Protein AF-A0A0K9G8U2-F1 (afdb_monomer_lite)

Organism: NCBI:txid1679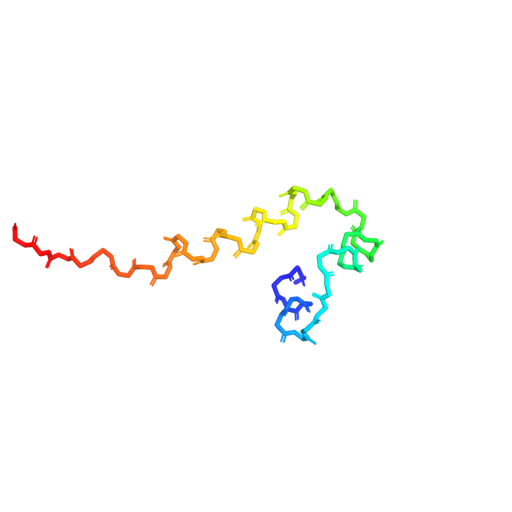170

Secondary structure (DSSP, 8-state):
-HHHHHHTT--HHHHHHHH---HHHHHHHHHHHHHHS-------

Sequence (44 aa):
MIRELHQKGWTKIAIAQETGFDRKTVSKYINKDQVSQSPKCKGR

InterPro domains:
  IPR010332 Terminase, ATPase subunit, N-terminal domain [PF06056] (4-34)

Foldseek 3Di:
DLVVCVVVVHDLVNSCVVVVDDSVVSVCVVVVVVVVPPPPPPDD

Structure (mmCIF, N/CA/C/O backbone):
data_AF-A0A0K9G8U2-F1
#
_entry.id   AF-A0A0K9G8U2-F1
#
loo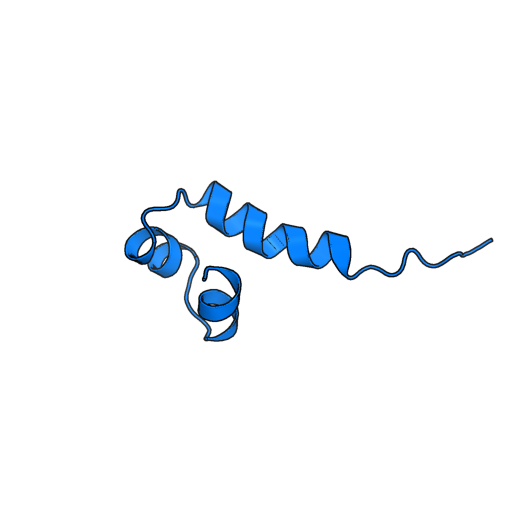p_
_atom_site.group_PDB
_atom_site.id
_atom_site.type_symbol
_atom_site.label_atom_id
_atom_site.label_alt_id
_atom_site.label_comp_id
_atom_site.label_asym_id
_atom_site.label_entity_id
_atom_site.label_seq_id
_atom_site.pdbx_PDB_ins_code
_atom_site.Cartn_x
_atom_site.Cartn_y
_atom_site.Cartn_z
_atom_site.occupancy
_atom_site.B_iso_or_equiv
_atom_site.auth_seq_id
_atom_site.auth_comp_id
_atom_site.auth_asym_id
_atom_site.auth_atom_id
_atom_site.pdbx_PDB_model_num
ATOM 1 N N . MET A 1 1 ? -8.485 -4.141 0.864 1.00 80.44 1 MET A N 1
ATOM 2 C CA . MET A 1 1 ? -7.396 -5.013 0.352 1.00 80.44 1 MET A CA 1
ATOM 3 C C . MET A 1 1 ? -6.013 -4.348 0.411 1.00 80.44 1 MET A C 1
ATOM 5 O O . MET A 1 1 ? -5.416 -4.358 1.473 1.00 80.44 1 MET A O 1
ATOM 9 N N . ILE A 1 2 ? -5.500 -3.705 -0.653 1.00 85.50 2 ILE A N 1
ATOM 10 C CA . ILE A 1 2 ? -4.117 -3.164 -0.686 1.00 85.50 2 ILE A CA 1
ATOM 11 C C . ILE A 1 2 ? -3.886 -2.064 0.366 1.00 85.50 2 ILE A C 1
ATOM 13 O O . ILE A 1 2 ? -2.846 -2.048 1.015 1.00 85.50 2 ILE A O 1
ATOM 17 N N . ARG A 1 3 ? -4.860 -1.165 0.570 1.00 80.00 3 ARG A N 1
ATOM 18 C CA . ARG A 1 3 ? -4.770 -0.083 1.572 1.00 80.00 3 ARG A CA 1
ATOM 19 C C . ARG A 1 3 ? -4.782 -0.603 3.006 1.00 80.00 3 ARG A C 1
ATOM 21 O O . ARG A 1 3 ? -3.973 -0.150 3.799 1.00 80.00 3 ARG A O 1
ATOM 28 N N . GLU A 1 4 ? -5.638 -1.572 3.317 1.00 86.19 4 GLU A N 1
ATOM 29 C CA . GLU A 1 4 ? -5.698 -2.181 4.655 1.00 86.19 4 GLU A CA 1
ATOM 30 C C . GLU A 1 4 ? -4.421 -2.953 4.985 1.00 86.19 4 GLU A C 1
ATOM 32 O O . GLU A 1 4 ? -3.913 -2.849 6.096 1.00 86.19 4 GLU A O 1
ATOM 37 N N . LEU A 1 5 ? -3.863 -3.680 4.013 1.00 87.94 5 LEU A N 1
ATOM 38 C CA . LEU A 1 5 ? -2.581 -4.363 4.186 1.00 87.94 5 LEU A CA 1
ATOM 39 C C . LEU A 1 5 ? -1.443 -3.347 4.376 1.00 87.94 5 LEU A C 1
ATOM 41 O O . LEU A 1 5 ? -0.627 -3.489 5.282 1.00 87.94 5 LEU A O 1
ATOM 45 N N . HIS A 1 6 ? -1.434 -2.265 3.594 1.00 85.94 6 HIS A N 1
ATOM 46 C CA . HIS A 1 6 ? -0.446 -1.194 3.739 1.00 85.94 6 HIS A CA 1
ATOM 47 C C . HIS A 1 6 ? -0.574 -0.448 5.080 1.00 85.94 6 HIS A C 1
ATOM 49 O O . HIS A 1 6 ? 0.435 -0.136 5.702 1.00 85.94 6 HIS A O 1
ATOM 55 N N . GLN A 1 7 ? -1.797 -0.207 5.567 1.00 85.81 7 GLN A N 1
ATOM 56 C CA . GLN A 1 7 ? -2.059 0.392 6.885 1.00 85.81 7 GLN A CA 1
ATOM 57 C C . GLN A 1 7 ? -1.666 -0.533 8.042 1.00 85.81 7 GLN A C 1
ATOM 59 O O . GLN A 1 7 ? -1.208 -0.053 9.072 1.00 85.81 7 GLN A O 1
ATOM 64 N N . LYS A 1 8 ? -1.766 -1.855 7.857 1.00 90.06 8 LYS A N 1
ATOM 65 C CA . LYS A 1 8 ? -1.231 -2.865 8.785 1.00 90.06 8 LYS A CA 1
ATOM 66 C C . LYS A 1 8 ? 0.304 -2.969 8.758 1.00 90.06 8 LYS A C 1
ATOM 68 O O . LYS A 1 8 ? 0.859 -3.802 9.464 1.00 90.06 8 LYS A O 1
ATOM 73 N N . GLY A 1 9 ? 0.991 -2.162 7.943 1.00 90.19 9 GLY A N 1
ATOM 74 C CA . GLY A 1 9 ? 2.454 -2.120 7.858 1.00 90.19 9 GLY A CA 1
ATOM 75 C C . GLY A 1 9 ? 3.066 -3.124 6.880 1.00 90.19 9 GLY A C 1
ATOM 76 O O . GLY A 1 9 ? 4.278 -3.336 6.892 1.00 90.19 9 GLY A O 1
ATOM 77 N N . TRP A 1 10 ? 2.262 -3.747 6.018 1.00 91.31 10 TRP A N 1
ATOM 78 C CA . TRP A 1 10 ? 2.771 -4.725 5.063 1.00 91.31 10 TRP A CA 1
ATOM 79 C C . TRP A 1 10 ? 3.538 -4.036 3.935 1.00 91.31 10 TRP A C 1
ATOM 81 O O . TRP A 1 10 ? 3.121 -3.013 3.383 1.00 91.31 10 TRP A O 1
ATOM 91 N N . THR A 1 11 ? 4.670 -4.623 3.550 1.00 89.88 11 THR A N 1
ATOM 92 C CA . THR A 1 11 ? 5.482 -4.115 2.444 1.00 89.88 11 THR A CA 1
ATOM 93 C C . THR A 1 11 ? 4.808 -4.370 1.101 1.00 89.88 11 THR A C 1
ATOM 95 O O . THR A 1 11 ? 4.148 -5.382 0.882 1.00 89.88 11 THR A O 1
ATOM 98 N N . LYS A 1 12 ? 5.040 -3.468 0.139 1.00 89.50 12 LYS A N 1
ATOM 99 C CA . LYS A 1 12 ? 4.462 -3.542 -1.219 1.00 89.50 12 LYS A CA 1
ATOM 100 C C . LYS A 1 12 ? 4.705 -4.891 -1.914 1.00 89.50 12 LYS A C 1
ATOM 102 O O . LYS A 1 12 ? 3.900 -5.289 -2.744 1.00 89.50 12 LYS A O 1
ATOM 107 N N . ILE A 1 13 ? 5.812 -5.563 -1.585 1.00 91.25 13 ILE A N 1
ATOM 108 C CA . ILE A 1 13 ? 6.191 -6.875 -2.127 1.00 91.25 13 ILE A CA 1
ATOM 109 C C . ILE A 1 13 ? 5.323 -7.979 -1.519 1.00 91.25 13 ILE A C 1
ATOM 111 O O . ILE A 1 13 ? 4.753 -8.763 -2.268 1.00 91.25 13 ILE A O 1
ATOM 115 N N . ALA A 1 14 ? 5.167 -7.994 -0.193 1.00 92.25 14 ALA A N 1
ATOM 116 C CA . ALA A 1 14 ? 4.299 -8.947 0.494 1.00 92.25 14 ALA A CA 1
ATOM 117 C C . ALA A 1 14 ? 2.846 -8.806 0.022 1.00 92.25 14 ALA A C 1
ATOM 119 O O . ALA A 1 14 ? 2.194 -9.792 -0.291 1.00 92.25 14 ALA A O 1
ATOM 120 N N . ILE A 1 15 ? 2.374 -7.565 -0.149 1.00 90.56 15 ILE A N 1
ATOM 121 C CA . ILE A 1 15 ? 1.042 -7.294 -0.700 1.00 90.56 15 ILE A CA 1
ATOM 122 C C . ILE A 1 15 ? 0.926 -7.839 -2.127 1.00 90.56 15 ILE A C 1
ATOM 124 O O . ILE A 1 15 ? -0.068 -8.482 -2.441 1.00 90.56 15 ILE A O 1
ATOM 128 N N . ALA A 1 16 ? 1.920 -7.601 -2.987 1.00 92.31 16 ALA A N 1
ATOM 129 C CA . ALA A 1 16 ? 1.925 -8.098 -4.365 1.00 92.31 16 ALA A CA 1
ATOM 130 C C . ALA A 1 16 ? 1.902 -9.634 -4.435 1.00 92.31 16 ALA A C 1
ATOM 132 O O . ALA A 1 16 ? 1.181 -10.189 -5.256 1.00 92.31 16 ALA A O 1
ATOM 133 N N . GLN A 1 17 ? 2.639 -10.313 -3.552 1.00 92.62 17 GLN A N 1
ATOM 134 C CA . GLN A 1 17 ? 2.661 -11.776 -3.468 1.00 92.62 17 GLN A CA 1
ATOM 135 C C . GLN A 1 17 ? 1.338 -12.347 -2.947 1.00 92.62 17 GLN A C 1
ATOM 137 O O . GLN A 1 17 ? 0.812 -13.281 -3.537 1.00 92.62 17 GLN A O 1
ATOM 142 N N . GLU A 1 18 ? 0.773 -11.747 -1.899 1.00 90.81 18 GLU A N 1
ATOM 143 C CA . GLU A 1 18 ? -0.495 -12.172 -1.293 1.00 90.81 18 GLU A CA 1
ATOM 144 C C . GLU A 1 18 ? -1.688 -11.968 -2.241 1.00 90.81 18 GLU A C 1
ATOM 146 O O . GLU A 1 18 ? -2.583 -12.799 -2.346 1.00 90.81 18 GLU A O 1
ATOM 151 N N . THR A 1 19 ? -1.714 -10.835 -2.945 1.00 87.12 19 THR A N 1
ATOM 152 C CA . THR A 1 19 ? -2.847 -10.462 -3.807 1.00 87.12 19 THR A CA 1
ATOM 153 C C . THR A 1 19 ? -2.673 -10.860 -5.269 1.00 87.12 19 THR A C 1
ATOM 155 O O . THR A 1 19 ? -3.615 -10.720 -6.046 1.00 87.12 19 THR A O 1
ATOM 158 N N . GLY A 1 20 ? -1.480 -11.305 -5.670 1.00 91.81 20 GLY A N 1
ATOM 159 C CA . GLY A 1 20 ? -1.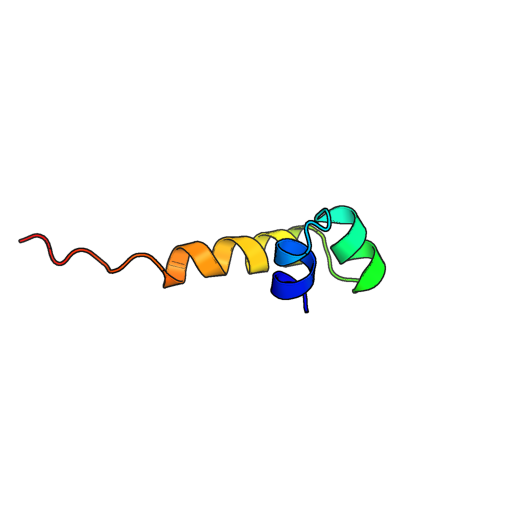144 -11.589 -7.067 1.00 91.81 20 GLY A CA 1
ATOM 160 C C . GLY A 1 20 ? -1.098 -10.347 -7.968 1.00 91.81 20 GLY A C 1
ATOM 161 O O . GLY A 1 20 ? -1.044 -10.472 -9.191 1.00 91.81 20 GLY A O 1
ATOM 162 N N . PHE A 1 21 ? -1.146 -9.137 -7.401 1.00 87.50 21 PHE A N 1
ATOM 163 C CA . PHE A 1 21 ? -1.095 -7.901 -8.176 1.00 87.50 21 PHE A CA 1
ATOM 164 C C . PHE A 1 21 ? 0.333 -7.504 -8.532 1.00 87.50 21 PHE A C 1
ATOM 166 O O . PHE A 1 21 ? 1.261 -7.629 -7.735 1.00 87.50 21 PHE A O 1
ATOM 173 N N . ASP A 1 22 ? 0.482 -6.883 -9.702 1.00 90.38 22 ASP A N 1
ATOM 174 C CA . ASP A 1 22 ? 1.742 -6.258 -10.079 1.00 90.38 22 ASP A CA 1
ATOM 175 C C . ASP A 1 22 ? 2.135 -5.137 -9.099 1.00 90.38 22 ASP A C 1
ATOM 177 O O . ASP A 1 22 ? 1.310 -4.345 -8.621 1.00 90.38 22 ASP A O 1
ATOM 181 N N . ARG A 1 23 ? 3.438 -5.021 -8.836 1.00 88.50 23 ARG A N 1
ATOM 182 C CA . ARG A 1 23 ? 3.999 -4.042 -7.896 1.00 88.50 23 ARG A CA 1
ATOM 183 C C . ARG A 1 23 ? 3.652 -2.599 -8.282 1.00 88.50 23 ARG A C 1
ATOM 185 O O . ARG A 1 23 ? 3.461 -1.756 -7.399 1.00 88.50 23 ARG A O 1
ATOM 192 N N . LYS A 1 24 ? 3.524 -2.297 -9.580 1.00 89.25 24 LYS A N 1
ATOM 193 C CA . LYS A 1 24 ? 3.092 -0.985 -10.085 1.00 89.25 24 LYS A CA 1
ATOM 194 C C . LYS A 1 24 ? 1.642 -0.711 -9.714 1.00 89.25 24 LYS A C 1
ATOM 196 O O . LYS A 1 24 ? 1.326 0.410 -9.319 1.00 89.25 24 LYS A O 1
ATOM 201 N N . THR A 1 25 ? 0.784 -1.725 -9.775 1.00 88.12 25 THR A N 1
ATOM 202 C CA . THR A 1 25 ? -0.621 -1.644 -9.361 1.00 88.12 25 THR A CA 1
ATOM 203 C C . THR A 1 25 ? -0.720 -1.359 -7.867 1.00 88.12 25 THR A C 1
ATOM 205 O O . THR A 1 25 ? -1.374 -0.390 -7.482 1.00 88.12 25 THR A O 1
ATOM 208 N N . VAL A 1 26 ? 0.024 -2.095 -7.035 1.00 89.50 26 VAL A N 1
ATOM 209 C CA . VAL A 1 26 ? 0.116 -1.842 -5.585 1.00 89.50 26 VAL A CA 1
ATOM 210 C C . VAL A 1 26 ? 0.559 -0.403 -5.300 1.00 89.50 26 VAL A C 1
ATOM 212 O O . VAL A 1 26 ? -0.087 0.307 -4.530 1.00 89.50 26 VAL A O 1
ATOM 215 N N . SER A 1 27 ? 1.600 0.080 -5.986 1.00 88.31 27 SER A N 1
ATOM 216 C CA . SER A 1 27 ? 2.077 1.463 -5.846 1.00 88.31 27 SER A CA 1
ATOM 217 C C . SER A 1 27 ? 1.022 2.498 -6.259 1.00 88.31 27 SER A C 1
ATOM 219 O O . SER A 1 27 ? 0.831 3.498 -5.567 1.00 88.31 27 SER A O 1
ATOM 221 N N . LYS A 1 28 ? 0.289 2.246 -7.352 1.00 88.75 28 LYS A N 1
ATOM 222 C CA . LYS A 1 28 ? -0.761 3.134 -7.874 1.00 88.75 28 LYS A CA 1
ATOM 223 C C . LYS A 1 28 ? -1.945 3.242 -6.912 1.00 88.75 28 LYS A C 1
ATOM 225 O O . LYS A 1 28 ? -2.486 4.331 -6.756 1.00 88.75 28 LYS A O 1
ATOM 230 N N . TYR A 1 29 ? -2.317 2.151 -6.243 1.00 86.00 29 TYR A N 1
ATOM 231 C CA . TYR A 1 29 ? -3.378 2.147 -5.230 1.00 86.00 29 TYR A CA 1
ATOM 232 C C . TYR A 1 29 ? -2.972 2.839 -3.924 1.00 86.00 29 TYR A C 1
ATOM 234 O O . TYR A 1 29 ? -3.824 3.458 -3.294 1.00 86.00 29 TYR A O 1
ATOM 242 N N . ILE A 1 30 ? -1.691 2.785 -3.546 1.00 85.06 30 ILE A N 1
ATOM 243 C CA . ILE A 1 30 ? -1.166 3.538 -2.394 1.00 85.06 30 ILE A CA 1
ATOM 244 C C . ILE A 1 30 ? -1.122 5.043 -2.707 1.00 85.06 30 ILE A C 1
ATOM 246 O O . ILE A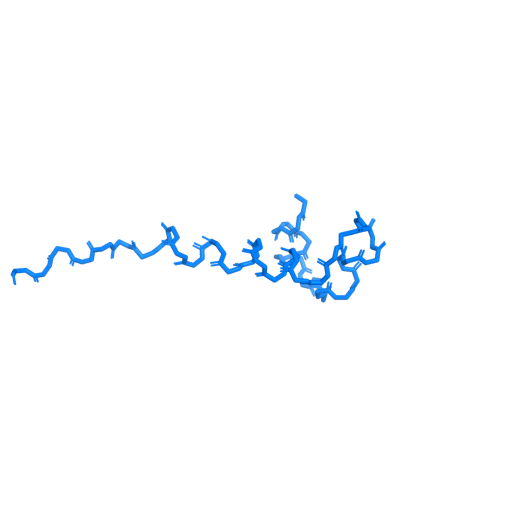 1 30 ? -1.522 5.856 -1.884 1.00 85.06 30 ILE A O 1
ATOM 250 N N . ASN A 1 31 ? -0.673 5.426 -3.908 1.00 81.31 31 ASN A N 1
ATOM 251 C CA . ASN A 1 31 ? -0.537 6.836 -4.298 1.00 81.31 31 ASN A CA 1
ATOM 252 C C . ASN A 1 31 ? -1.869 7.521 -4.640 1.00 81.31 31 ASN A C 1
ATOM 254 O O . ASN A 1 31 ? -2.034 8.706 -4.367 1.00 81.31 31 ASN A O 1
ATOM 258 N N . LYS A 1 32 ? -2.830 6.791 -5.225 1.00 72.19 32 LYS A N 1
ATOM 259 C CA . LYS A 1 32 ? -4.163 7.330 -5.556 1.00 72.19 32 LYS A CA 1
ATOM 260 C C . LYS A 1 32 ? -4.872 7.944 -4.349 1.00 72.19 32 LYS A C 1
ATOM 262 O O . LYS A 1 32 ? -5.656 8.865 -4.534 1.00 72.19 32 LYS A O 1
ATOM 267 N N . ASP A 1 33 ? -4.572 7.461 -3.149 1.00 59.88 33 ASP A N 1
ATOM 268 C CA . ASP A 1 33 ? -5.107 8.004 -1.907 1.00 59.88 33 ASP A CA 1
ATOM 269 C C . ASP A 1 33 ? -4.624 9.434 -1.621 1.00 59.88 33 ASP A C 1
ATOM 271 O O . ASP A 1 33 ? -5.416 10.316 -1.286 1.00 59.88 33 ASP A O 1
ATOM 275 N N . GLN A 1 34 ? -3.338 9.705 -1.863 1.00 57.34 34 GLN A N 1
ATOM 276 C CA . GLN A 1 34 ? -2.769 11.038 -1.651 1.00 57.34 34 GLN A CA 1
ATOM 277 C C . GLN A 1 34 ? -3.348 12.082 -2.613 1.00 57.34 34 GLN A C 1
ATOM 279 O O . GLN A 1 34 ? -3.482 13.251 -2.258 1.00 57.34 34 GLN A O 1
ATOM 284 N N . VAL A 1 35 ? -3.766 11.660 -3.810 1.00 54.25 35 VAL A N 1
ATOM 285 C CA . VAL A 1 35 ? -4.389 12.553 -4.799 1.00 54.25 35 VAL A CA 1
ATOM 286 C C . VAL A 1 35 ? -5.831 12.917 -4.416 1.00 54.25 35 VAL A C 1
ATOM 288 O O . VAL A 1 35 ? -6.290 13.999 -4.765 1.00 54.25 35 VAL A O 1
ATOM 291 N N . SER A 1 36 ? -6.538 12.072 -3.656 1.00 50.91 36 SER A N 1
ATOM 292 C CA . SER A 1 36 ? -7.901 12.365 -3.176 1.00 50.91 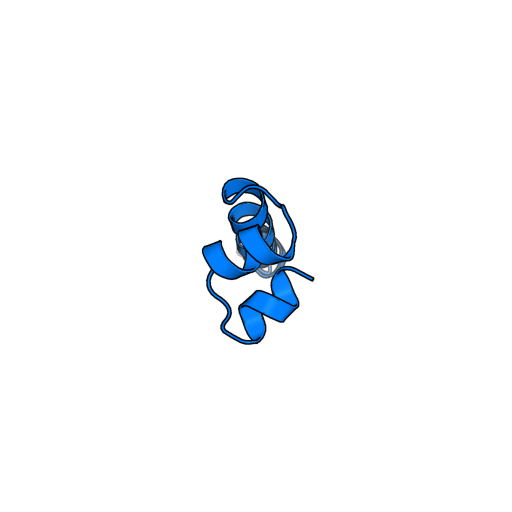36 SER A CA 1
ATOM 293 C C . SER A 1 36 ? -7.968 13.130 -1.850 1.00 50.91 36 SER A C 1
ATOM 295 O O . SER A 1 36 ? -9.027 13.658 -1.523 1.00 50.91 36 SER A O 1
ATOM 297 N N . GLN A 1 37 ? -6.870 13.208 -1.088 1.00 52.69 37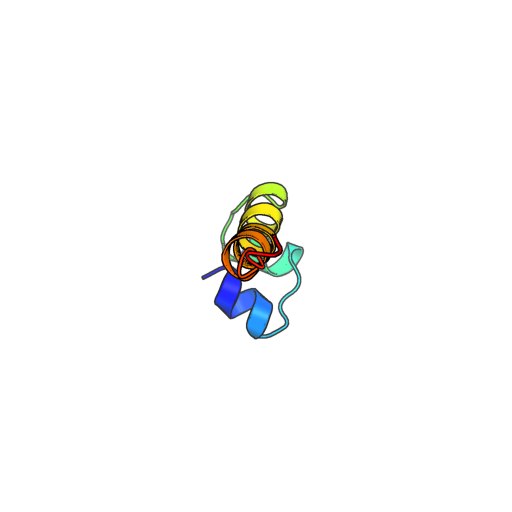 GLN A N 1
ATOM 298 C CA . GLN A 1 37 ? -6.837 13.869 0.226 1.00 52.69 37 GLN A CA 1
ATOM 299 C C . GLN A 1 37 ? -6.165 15.243 0.242 1.00 52.69 37 GLN A C 1
ATOM 301 O O . GLN A 1 37 ? -6.054 15.846 1.307 1.00 52.69 37 GLN A O 1
ATOM 306 N N . SER A 1 38 ? -5.766 15.788 -0.906 1.00 48.69 38 SER A N 1
ATOM 307 C CA . SER A 1 38 ? -5.558 17.232 -0.962 1.00 48.69 38 SER A CA 1
ATOM 308 C C . SER A 1 38 ? -6.940 17.890 -1.048 1.00 48.69 38 SER A C 1
ATOM 310 O O . SER A 1 38 ? -7.583 17.792 -2.098 1.00 48.69 38 SER A O 1
ATOM 312 N N . PRO A 1 39 ? -7.442 18.593 -0.006 1.00 53.84 39 PRO A N 1
ATOM 313 C CA . PRO A 1 39 ? -8.347 19.682 -0.309 1.00 53.84 39 PRO A CA 1
ATOM 314 C C . PRO A 1 39 ? -7.544 20.543 -1.278 1.00 53.84 39 PRO A C 1
ATOM 316 O O . PRO A 1 39 ? -6.461 21.019 -0.935 1.00 53.84 39 PRO A O 1
ATOM 319 N N . LYS A 1 40 ? -8.004 20.685 -2.524 1.00 57.28 40 LYS A N 1
ATOM 320 C CA . LYS A 1 40 ? -7.556 21.815 -3.326 1.00 57.28 40 LYS A CA 1
ATOM 321 C C . LYS A 1 40 ? -7.835 23.020 -2.444 1.00 57.28 40 LYS A C 1
ATOM 323 O O . LYS A 1 40 ? -8.997 23.393 -2.281 1.00 57.28 40 LYS A O 1
ATOM 328 N N . CYS A 1 41 ? -6.796 23.564 -1.816 1.00 42.84 41 CYS A N 1
ATOM 329 C CA . CYS A 1 41 ? -6.859 24.878 -1.230 1.00 42.84 41 CYS A CA 1
ATOM 330 C C . CYS A 1 41 ? -7.353 25.768 -2.366 1.00 42.84 41 CYS A C 1
ATOM 332 O O . CYS A 1 41 ? -6.637 26.028 -3.331 1.00 42.84 41 CYS A O 1
ATOM 334 N N . LYS A 1 42 ? -8.629 26.149 -2.281 1.00 54.09 42 LYS A N 1
ATOM 335 C CA . LYS A 1 42 ? -9.149 27.354 -2.906 1.00 54.09 42 LYS A CA 1
ATOM 336 C C . LYS A 1 42 ? -8.302 28.479 -2.328 1.00 54.09 42 LYS A C 1
ATOM 338 O O . LYS A 1 42 ? -8.561 28.948 -1.226 1.00 54.09 42 LYS A O 1
ATOM 343 N N . GLY A 1 43 ? -7.243 28.832 -3.033 1.00 52.16 43 GLY A N 1
ATOM 344 C CA . GLY A 1 43 ? -6.369 29.940 -2.698 1.00 52.16 43 GLY A CA 1
ATOM 345 C C . GLY A 1 43 ? -6.318 30.870 -3.893 1.00 52.16 43 GLY A C 1
ATOM 346 O O . GLY A 1 43 ? -5.465 30.659 -4.739 1.00 52.16 43 GLY A O 1
ATOM 347 N N . ARG A 1 44 ? -7.296 31.788 -3.916 1.00 49.94 44 ARG A N 1
ATOM 348 C CA . ARG A 1 44 ? -7.437 33.044 -4.681 1.00 49.94 44 ARG A CA 1
ATOM 349 C C . ARG A 1 44 ? -6.888 33.103 -6.105 1.00 49.94 44 ARG A C 1
ATOM 351 O O . ARG A 1 44 ? -5.656 33.156 -6.270 1.00 49.94 44 ARG A O 1
#

pLDDT: mean 78.19, std 16.11, range [42.84, 92.62]

Radius of gyration: 13.21 Å; chains: 1; bounding box: 15×45×19 Å